Protein AF-A0A6G0UAA4-F1 (afdb_monomer_lite)

pLDDT: mean 81.54, std 15.22, range [36.31, 95.31]

Radius of gyration: 30.02 Å; chains: 1; bounding box: 63×34×90 Å

Sequence (140 aa):
MALSQLQSSSANNIVDPEFEKKHELIMNTKNSNYKMLSLVQKLIHQMNECADAERDLSHFLGKKGHRPKLQKTLDVVGRVMEITASERNDQLTALGALKEDCDDLAEGGILDFCQDAEQAETARVAYAESLAYMKKTTEN

Secondary structure (DSSP, 8-state):
--SSSS--S-------HHHHHHHHHHHHHHHHHHHHHHHHHHHHHHHHHHHHHHHHHHHHHTS--S-HHHHHHHHHHHHHHHHHHHHHHHHHHHHHHHHHHHHHIIIIIIHHHHHHHHHHHHHHHHHHHHHHHHHHHH--

Structure (mmCIF, N/CA/C/O backbone):
data_AF-A0A6G0UAA4-F1
#
_entry.id   AF-A0A6G0UAA4-F1
#
loop_
_atom_site.group_PDB
_atom_site.id
_atom_site.type_symbol
_atom_site.label_atom_id
_atom_site.label_alt_id
_atom_site.label_comp_id
_atom_site.label_asym_id
_atom_site.label_entity_id
_atom_site.label_seq_id
_atom_site.pdbx_PDB_ins_code
_atom_site.Cartn_x
_atom_site.Cartn_y
_atom_site.Cartn_z
_atom_site.occupancy
_atom_site.B_iso_or_equiv
_atom_site.auth_seq_id
_atom_site.auth_comp_id
_atom_site.auth_asym_id
_atom_site.auth_atom_id
_atom_site.pdbx_PDB_model_num
ATOM 1 N N . MET A 1 1 ? 36.768 25.957 -21.131 1.00 40.59 1 MET A N 1
ATOM 2 C CA . MET A 1 1 ? 35.900 26.621 -22.129 1.00 40.59 1 MET A CA 1
ATOM 3 C C . MET A 1 1 ? 35.930 25.836 -23.440 1.00 40.59 1 MET A C 1
ATOM 5 O O . MET A 1 1 ? 36.611 26.244 -24.364 1.00 40.59 1 MET A O 1
ATOM 9 N N . ALA A 1 2 ? 35.257 24.683 -23.506 1.00 39.69 2 ALA A N 1
ATOM 10 C CA . ALA A 1 2 ? 35.126 23.907 -24.751 1.00 39.69 2 ALA A CA 1
ATOM 11 C C . ALA A 1 2 ? 33.853 23.030 -24.769 1.00 39.69 2 ALA A C 1
ATOM 13 O O . ALA A 1 2 ? 33.791 22.028 -25.464 1.00 39.69 2 ALA A O 1
ATOM 14 N N . LEU A 1 3 ? 32.837 23.392 -23.973 1.00 37.34 3 LEU A N 1
ATOM 15 C CA . LEU A 1 3 ? 31.540 22.696 -23.898 1.00 37.34 3 LEU A CA 1
ATOM 16 C C . LEU A 1 3 ? 30.473 23.333 -24.808 1.00 37.34 3 LEU A C 1
ATOM 18 O O . LEU A 1 3 ? 29.344 22.867 -24.859 1.00 37.34 3 LEU A O 1
ATOM 22 N N . SER A 1 4 ? 30.824 24.394 -25.538 1.00 38.94 4 SER A N 1
ATOM 23 C CA . SER A 1 4 ? 29.893 25.208 -26.326 1.00 38.94 4 SER A CA 1
ATOM 24 C C . SER A 1 4 ? 29.908 24.919 -27.834 1.00 38.94 4 SER A C 1
ATOM 26 O O . SER A 1 4 ? 29.295 25.666 -28.587 1.00 38.94 4 SER A O 1
ATOM 28 N N . GLN A 1 5 ? 30.583 23.859 -28.301 1.00 37.97 5 GLN A N 1
ATOM 29 C CA . GLN A 1 5 ? 30.692 23.545 -29.739 1.00 37.97 5 GLN A CA 1
ATOM 30 C C . GLN A 1 5 ? 30.149 22.172 -30.168 1.00 37.97 5 GLN A C 1
ATOM 32 O O . GLN A 1 5 ? 30.232 21.836 -31.342 1.00 37.97 5 GLN A O 1
ATOM 37 N N . LEU A 1 6 ? 29.509 21.406 -29.279 1.00 39.66 6 LEU A N 1
ATOM 38 C CA . LEU A 1 6 ? 28.792 20.178 -29.670 1.00 39.66 6 LEU A CA 1
ATOM 39 C C . LEU A 1 6 ? 27.298 20.408 -29.954 1.00 39.66 6 LEU A C 1
ATOM 41 O O . LEU A 1 6 ? 26.523 19.466 -30.071 1.00 39.66 6 LEU A O 1
ATOM 45 N N . GLN A 1 7 ? 26.894 21.668 -30.128 1.00 45.31 7 GLN A N 1
ATOM 46 C CA . GLN A 1 7 ? 25.605 22.041 -30.703 1.00 45.31 7 GLN A CA 1
ATOM 47 C C . GLN A 1 7 ? 25.808 22.510 -32.146 1.00 45.31 7 GLN A C 1
ATOM 49 O O . GLN A 1 7 ? 25.898 23.704 -32.404 1.00 45.31 7 GLN A O 1
ATOM 54 N N . SER A 1 8 ? 25.948 21.571 -33.083 1.00 42.25 8 SER A N 1
ATOM 55 C CA . SER A 1 8 ? 25.456 21.676 -34.472 1.00 42.25 8 SER A CA 1
ATOM 56 C C . SER A 1 8 ? 26.119 20.626 -35.364 1.00 42.25 8 SER A C 1
ATOM 58 O O . SER A 1 8 ? 27.239 20.783 -35.837 1.00 42.25 8 SER A O 1
ATOM 60 N N . SER A 1 9 ? 25.411 19.530 -35.623 1.00 36.31 9 SER A N 1
ATOM 61 C CA . SER A 1 9 ? 25.045 19.112 -36.986 1.00 36.31 9 SER A CA 1
ATOM 62 C C . SER A 1 9 ? 24.588 17.650 -36.999 1.00 36.31 9 SER A C 1
ATOM 64 O O . SER A 1 9 ? 25.340 16.723 -36.707 1.00 36.31 9 SER A O 1
ATOM 66 N N . SER A 1 10 ? 23.308 17.492 -37.348 1.00 37.84 10 SER A N 1
ATOM 67 C CA . SER A 1 10 ? 22.769 16.384 -38.147 1.00 37.84 10 SER A CA 1
ATOM 68 C C . SER A 1 10 ? 22.946 14.942 -37.656 1.00 37.84 10 SER A C 1
ATOM 70 O O . SER A 1 10 ? 23.050 14.023 -38.466 1.00 37.84 10 SER A O 1
ATOM 72 N N . ALA A 1 11 ? 22.808 14.692 -36.357 1.00 42.31 11 ALA A N 1
ATOM 73 C CA . ALA A 1 11 ? 22.080 13.492 -35.955 1.00 42.31 11 ALA A CA 1
ATOM 74 C C . ALA A 1 11 ? 20.600 13.877 -35.969 1.00 42.31 11 ALA A C 1
ATOM 76 O O . ALA A 1 11 ? 20.126 14.554 -35.060 1.00 42.31 11 ALA A O 1
ATOM 77 N N . ASN A 1 12 ? 19.871 13.524 -37.033 1.00 42.88 12 ASN A N 1
ATOM 78 C CA . ASN A 1 12 ? 18.420 13.434 -36.910 1.00 42.88 12 ASN A CA 1
ATOM 79 C C . ASN A 1 12 ? 18.178 12.538 -35.701 1.00 42.88 12 ASN A C 1
ATOM 81 O O . ASN A 1 12 ? 18.523 11.359 -35.746 1.00 42.88 12 ASN A O 1
ATOM 85 N N . ASN A 1 13 ? 17.682 13.139 -34.622 1.00 52.00 13 ASN A N 1
ATOM 86 C CA . ASN A 1 13 ? 17.171 12.460 -33.452 1.00 52.00 13 ASN A CA 1
ATOM 87 C C . ASN A 1 13 ? 16.248 11.355 -33.967 1.00 52.00 13 ASN A C 1
ATOM 89 O O . ASN A 1 13 ? 15.111 11.630 -34.344 1.00 52.00 13 ASN A O 1
ATOM 93 N N . ILE A 1 14 ? 16.730 10.111 -34.024 1.00 57.09 14 ILE A N 1
ATOM 94 C CA . ILE A 1 14 ? 15.865 8.940 -34.186 1.00 57.09 14 ILE A CA 1
ATOM 95 C C . ILE A 1 14 ? 15.207 8.743 -32.821 1.00 57.09 14 ILE A C 1
ATOM 97 O O . ILE A 1 14 ? 15.426 7.745 -32.153 1.00 57.09 14 ILE A O 1
ATOM 101 N N . VAL A 1 15 ? 14.513 9.771 -32.336 1.00 61.78 15 VAL A N 1
ATOM 102 C CA . VAL A 1 15 ? 13.630 9.671 -31.188 1.00 61.78 15 VAL A CA 1
ATOM 103 C C . VAL A 1 15 ? 12.555 8.704 -31.639 1.00 61.78 15 VAL A C 1
ATOM 105 O O . VAL A 1 15 ? 11.849 8.977 -32.608 1.00 61.78 15 VAL A O 1
ATOM 108 N N . ASP A 1 16 ? 12.517 7.539 -31.006 1.00 74.94 16 ASP A N 1
ATOM 109 C CA . ASP A 1 16 ? 11.390 6.635 -31.129 1.00 74.94 16 ASP A CA 1
ATOM 110 C C . ASP A 1 16 ? 10.332 7.140 -30.133 1.00 74.94 16 ASP A C 1
ATOM 112 O O . ASP A 1 16 ? 10.474 6.926 -28.925 1.00 74.94 16 ASP A O 1
ATOM 116 N N . PRO A 1 17 ? 9.293 7.857 -30.601 1.00 80.88 17 PRO A N 1
ATOM 117 C CA . PRO A 1 17 ? 8.289 8.434 -29.714 1.00 80.88 17 PRO A CA 1
ATOM 118 C C . PRO A 1 17 ? 7.477 7.355 -28.986 1.00 80.88 17 PRO A C 1
ATOM 120 O O . PRO A 1 17 ? 6.887 7.624 -27.938 1.00 80.88 17 PRO A O 1
ATOM 123 N N . GLU A 1 18 ? 7.424 6.132 -29.524 1.00 82.56 18 GLU A N 1
ATOM 124 C CA . GLU A 1 18 ? 6.777 5.009 -28.858 1.00 82.56 18 GLU A CA 1
ATOM 125 C C . GLU A 1 18 ? 7.630 4.514 -27.685 1.00 82.56 18 GLU A C 1
ATOM 127 O O . GLU A 1 18 ? 7.089 4.250 -26.606 1.00 82.56 18 GLU A O 1
ATOM 132 N N . PHE A 1 19 ? 8.951 4.446 -27.866 1.00 81.81 19 PHE A N 1
ATOM 133 C CA . PHE A 1 19 ? 9.890 4.119 -26.794 1.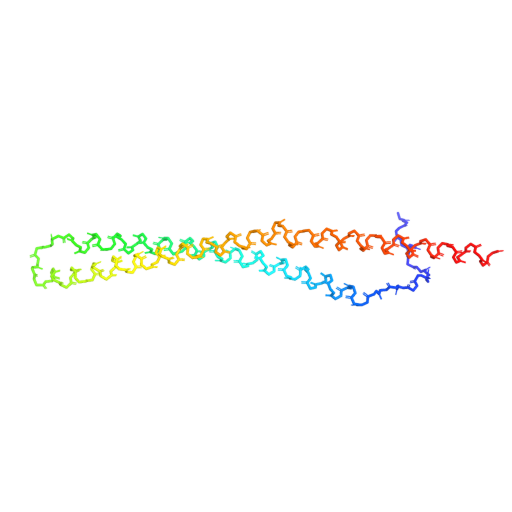00 81.81 19 PHE A CA 1
ATOM 134 C C . PHE A 1 19 ? 9.851 5.157 -25.665 1.00 81.81 19 PHE A C 1
ATOM 136 O O . PHE A 1 19 ? 9.668 4.779 -24.508 1.00 81.81 19 PHE A O 1
ATOM 143 N N . GLU A 1 20 ? 9.930 6.456 -25.981 1.00 82.62 20 GLU A N 1
ATOM 144 C CA . GLU A 1 20 ? 9.885 7.527 -24.969 1.00 82.62 20 GLU A CA 1
ATOM 145 C C . GLU A 1 20 ? 8.599 7.478 -24.140 1.00 82.62 20 GLU A C 1
ATOM 147 O O . GLU A 1 20 ? 8.643 7.538 -22.911 1.00 82.62 20 GLU A O 1
ATOM 152 N N . LYS A 1 21 ? 7.451 7.281 -24.798 1.00 87.25 21 LYS A N 1
ATOM 153 C CA . LYS A 1 21 ? 6.157 7.181 -24.117 1.00 87.25 21 LYS A CA 1
ATOM 154 C C . LYS A 1 21 ? 6.077 5.961 -23.195 1.00 87.25 21 LYS A C 1
ATOM 156 O O . L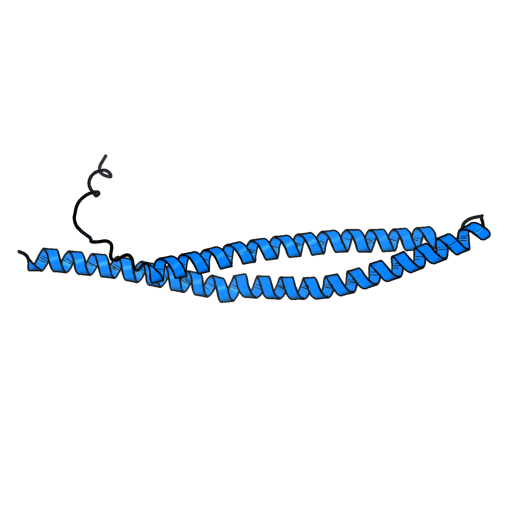YS A 1 21 ? 5.501 6.046 -22.110 1.00 87.25 21 LYS A O 1
ATOM 161 N N . LYS A 1 22 ? 6.631 4.816 -23.612 1.00 83.88 22 LYS A N 1
ATOM 162 C CA . LYS A 1 22 ? 6.688 3.601 -22.780 1.00 83.88 22 LYS A CA 1
ATOM 163 C C . LYS A 1 22 ? 7.635 3.784 -21.595 1.00 83.88 22 LYS A C 1
ATOM 165 O O . LYS A 1 22 ? 7.270 3.430 -20.478 1.00 83.88 22 LYS A O 1
ATOM 170 N N . HIS A 1 23 ? 8.802 4.382 -21.817 1.00 83.06 23 HIS A N 1
ATOM 171 C CA . HIS A 1 23 ? 9.760 4.694 -20.761 1.00 83.06 23 HIS A CA 1
ATOM 172 C C . HIS A 1 23 ? 9.164 5.663 -19.724 1.00 83.06 23 HIS A C 1
ATOM 174 O O . HIS A 1 23 ? 9.230 5.411 -18.520 1.00 83.06 23 HIS A O 1
ATOM 180 N N . GLU A 1 24 ? 8.497 6.727 -20.178 1.00 87.00 24 GLU A N 1
ATOM 181 C CA . GLU A 1 24 ? 7.790 7.669 -19.304 1.00 87.00 24 GLU A CA 1
ATOM 182 C C . GLU A 1 24 ? 6.700 6.967 -18.477 1.00 87.00 24 GLU A C 1
ATOM 184 O O . GLU A 1 24 ? 6.592 7.188 -17.269 1.00 87.00 24 GLU A O 1
ATOM 189 N N . LEU A 1 25 ? 5.922 6.072 -19.096 1.00 88.25 25 LEU A N 1
ATOM 190 C CA . LEU A 1 25 ? 4.902 5.287 -18.400 1.00 88.25 25 LEU A CA 1
ATOM 191 C C . LEU A 1 25 ? 5.503 4.404 -17.295 1.00 88.25 25 LEU A C 1
ATOM 193 O O . LEU A 1 25 ? 4.948 4.350 -16.195 1.00 88.25 25 LEU A O 1
ATOM 197 N N . ILE A 1 26 ? 6.633 3.745 -17.559 1.00 85.06 26 ILE A N 1
ATOM 198 C CA . ILE A 1 26 ? 7.337 2.909 -16.574 1.00 85.06 26 ILE A CA 1
ATOM 199 C C . ILE A 1 26 ? 7.796 3.767 -15.389 1.00 85.06 26 ILE A C 1
ATOM 201 O O . ILE A 1 26 ? 7.493 3.446 -14.237 1.00 85.06 26 ILE A O 1
ATOM 205 N N . MET A 1 27 ? 8.436 4.908 -15.654 1.00 85.62 27 MET A N 1
ATOM 206 C CA . MET A 1 27 ? 8.900 5.819 -14.600 1.00 85.62 27 MET A CA 1
ATOM 207 C C . MET A 1 27 ? 7.738 6.398 -13.779 1.00 85.62 27 MET A C 1
ATOM 209 O O . MET A 1 27 ? 7.815 6.494 -12.551 1.00 85.62 27 MET A O 1
ATOM 213 N N . ASN A 1 28 ? 6.618 6.725 -14.425 1.00 90.31 28 ASN A N 1
ATOM 214 C CA . ASN A 1 28 ? 5.407 7.178 -13.741 1.00 90.31 28 ASN A CA 1
ATOM 215 C C . ASN A 1 28 ? 4.776 6.077 -12.879 1.00 90.31 28 ASN A C 1
ATOM 217 O O . ASN A 1 28 ? 4.305 6.360 -11.772 1.00 90.31 28 ASN A O 1
ATOM 221 N N . THR A 1 29 ? 4.806 4.829 -13.347 1.00 89.62 29 THR A N 1
ATOM 222 C CA . THR A 1 29 ? 4.315 3.660 -12.603 1.00 89.62 29 THR A CA 1
ATOM 223 C C . THR A 1 29 ? 5.167 3.422 -11.359 1.00 89.62 29 THR A C 1
ATOM 225 O O . THR A 1 29 ? 4.624 3.328 -10.260 1.00 89.62 29 THR A O 1
ATOM 228 N N . LYS A 1 30 ? 6.498 3.469 -11.498 1.00 88.06 30 LYS A N 1
ATOM 229 C CA . LYS A 1 30 ? 7.456 3.414 -10.384 1.00 88.06 30 LYS A CA 1
ATOM 230 C C . LYS A 1 30 ? 7.166 4.457 -9.313 1.00 88.06 30 LYS A C 1
ATOM 232 O O . LYS A 1 30 ? 6.995 4.133 -8.139 1.00 88.06 30 LYS A O 1
ATOM 237 N N . ASN A 1 31 ? 7.057 5.716 -9.726 1.00 90.88 31 ASN A N 1
ATOM 238 C CA . ASN A 1 31 ? 6.805 6.823 -8.809 1.00 90.88 31 ASN A CA 1
ATOM 239 C C . ASN A 1 31 ? 5.446 6.697 -8.110 1.00 90.88 31 ASN A C 1
ATOM 241 O O . ASN A 1 31 ? 5.321 7.026 -6.929 1.00 90.88 31 ASN A O 1
ATOM 245 N N . SER A 1 32 ? 4.427 6.227 -8.829 1.00 92.19 32 SER A N 1
ATOM 246 C CA . SER A 1 32 ? 3.096 5.986 -8.267 1.00 92.19 32 SER A CA 1
ATOM 247 C C . SER A 1 32 ? 3.111 4.850 -7.246 1.00 92.19 32 SER A C 1
ATOM 249 O O . SER A 1 32 ? 2.521 5.005 -6.179 1.00 92.19 32 SER A O 1
ATOM 251 N N . ASN A 1 33 ? 3.849 3.768 -7.513 1.00 92.69 33 ASN A N 1
ATOM 252 C CA . ASN A 1 33 ? 3.976 2.645 -6.589 1.00 92.69 33 ASN A CA 1
ATOM 253 C C . ASN A 1 33 ? 4.669 3.051 -5.276 1.00 92.69 33 ASN A C 1
ATOM 255 O O . ASN A 1 33 ? 4.133 2.808 -4.199 1.00 92.69 33 ASN A O 1
ATOM 259 N N . TYR A 1 34 ? 5.783 3.794 -5.333 1.00 90.88 34 TYR A N 1
ATOM 260 C CA . TYR A 1 34 ? 6.434 4.304 -4.113 1.00 90.88 34 TYR A CA 1
ATOM 261 C C . TYR A 1 34 ? 5.548 5.264 -3.309 1.00 90.88 34 TYR A C 1
ATOM 263 O O . TYR A 1 34 ? 5.562 5.252 -2.075 1.00 90.88 34 TYR A O 1
ATOM 271 N N . LYS A 1 35 ? 4.750 6.098 -3.989 1.00 93.75 35 LYS A N 1
ATOM 272 C CA . LYS A 1 35 ? 3.758 6.949 -3.314 1.00 93.75 35 LYS A CA 1
ATOM 273 C C . LYS A 1 35 ? 2.693 6.106 -2.618 1.00 93.75 35 LYS A C 1
ATOM 275 O O . LYS A 1 35 ? 2.358 6.401 -1.473 1.00 93.75 35 LYS A O 1
ATOM 280 N N . MET A 1 36 ? 2.183 5.074 -3.288 1.00 93.25 36 MET A N 1
ATOM 281 C CA . MET A 1 36 ? 1.195 4.152 -2.729 1.00 93.25 36 MET A CA 1
ATOM 282 C C . MET A 1 36 ? 1.747 3.434 -1.498 1.00 93.25 36 MET A C 1
ATOM 284 O O . MET A 1 36 ? 1.114 3.478 -0.447 1.00 93.25 36 MET A O 1
ATOM 288 N N . LEU A 1 37 ? 2.967 2.903 -1.581 1.00 92.12 37 LEU A N 1
ATOM 289 C CA . LEU A 1 37 ? 3.652 2.269 -0.459 1.00 92.12 37 LEU A CA 1
ATOM 290 C C . LEU A 1 37 ? 3.765 3.207 0.752 1.00 92.12 37 LEU A C 1
ATOM 292 O O . LEU A 1 37 ? 3.406 2.836 1.869 1.00 92.12 37 LEU A O 1
ATOM 296 N N . SER A 1 38 ? 4.197 4.453 0.534 1.00 93.44 38 SER A N 1
ATOM 297 C CA . SER A 1 38 ? 4.290 5.449 1.609 1.00 93.44 38 SER A CA 1
ATOM 298 C C . SER A 1 38 ? 2.928 5.749 2.248 1.00 93.44 38 SER A C 1
ATOM 300 O O . SER A 1 38 ? 2.840 5.930 3.465 1.00 93.44 38 SER A O 1
ATOM 302 N N . LEU A 1 39 ? 1.855 5.800 1.452 1.00 94.44 39 LEU A N 1
ATOM 303 C CA . LEU A 1 39 ? 0.498 6.004 1.961 1.00 94.44 39 LEU A CA 1
ATOM 304 C C . LEU A 1 39 ? 0.003 4.798 2.764 1.00 94.44 39 LEU A C 1
ATOM 306 O O . LEU A 1 39 ? -0.554 4.995 3.841 1.00 94.44 39 LEU A O 1
ATOM 310 N N . VAL A 1 40 ? 0.248 3.574 2.289 1.00 94.44 40 VAL A N 1
ATOM 311 C CA . VAL A 1 40 ? -0.114 2.339 3.002 1.00 94.44 40 VAL A CA 1
ATOM 312 C C . VAL A 1 40 ? 0.613 2.265 4.344 1.00 94.44 40 VAL A C 1
ATOM 314 O O . VAL A 1 40 ? -0.025 2.039 5.368 1.00 94.44 40 VAL A O 1
ATOM 317 N N . GLN A 1 41 ? 1.916 2.554 4.384 1.00 93.12 41 GLN A N 1
ATOM 318 C CA . GLN A 1 41 ? 2.689 2.595 5.632 1.00 93.12 41 GLN A CA 1
ATOM 319 C C . GLN A 1 41 ? 2.133 3.622 6.631 1.00 93.12 41 GLN A C 1
ATOM 321 O O . GLN A 1 41 ? 1.994 3.323 7.819 1.00 93.12 41 GLN A O 1
ATOM 326 N N . LYS A 1 42 ? 1.772 4.824 6.158 1.00 95.31 42 LYS A N 1
ATOM 327 C CA . LYS A 1 42 ? 1.138 5.852 7.001 1.00 95.31 42 LYS A CA 1
ATOM 328 C C . LYS A 1 42 ? -0.221 5.402 7.526 1.00 95.31 42 LYS A C 1
ATOM 330 O O . LYS A 1 42 ? -0.505 5.612 8.701 1.00 95.31 42 LYS A O 1
ATOM 335 N N . LEU A 1 43 ? -1.037 4.781 6.678 1.00 93.56 43 LEU A N 1
ATOM 336 C CA . LEU A 1 43 ? -2.353 4.287 7.065 1.00 93.56 43 LEU A CA 1
ATOM 337 C C . LEU A 1 43 ? -2.240 3.170 8.108 1.00 93.56 43 LEU A C 1
ATOM 339 O O . LEU A 1 43 ? -2.931 3.223 9.120 1.00 93.56 43 LEU A O 1
ATOM 343 N N . ILE A 1 44 ? -1.320 2.219 7.917 1.00 94.00 44 ILE A N 1
ATOM 344 C CA . ILE A 1 44 ? -1.011 1.172 8.902 1.00 94.00 44 ILE A CA 1
ATOM 345 C C . ILE A 1 44 ? -0.636 1.800 10.246 1.00 94.00 44 ILE A C 1
ATOM 347 O O . ILE A 1 44 ? -1.158 1.400 11.284 1.00 94.00 44 ILE A O 1
ATOM 351 N N . HIS A 1 45 ? 0.247 2.798 10.251 1.00 94.38 45 HIS A N 1
ATOM 352 C CA . HIS A 1 45 ? 0.644 3.474 11.484 1.00 94.38 45 HIS A CA 1
ATOM 353 C C . HIS A 1 45 ? -0.552 4.131 12.192 1.00 94.38 45 HIS A C 1
ATOM 355 O O . HIS A 1 45 ? -0.800 3.841 13.360 1.00 94.38 45 HIS A O 1
ATOM 361 N N . GLN A 1 46 ? -1.347 4.924 11.469 1.00 94.19 46 GLN A N 1
ATOM 362 C CA . GLN A 1 46 ? -2.533 5.593 12.018 1.00 94.19 46 GLN A CA 1
ATOM 363 C C . GLN A 1 46 ? -3.577 4.602 12.546 1.00 94.19 46 GLN A C 1
ATOM 365 O O . GLN A 1 46 ? -4.200 4.833 13.579 1.00 94.19 46 GLN A O 1
ATOM 370 N N . MET A 1 47 ? -3.779 3.485 11.849 1.00 93.38 47 MET A N 1
ATOM 371 C CA . MET A 1 47 ? -4.743 2.470 12.263 1.00 93.38 47 MET A CA 1
ATOM 372 C C . MET A 1 47 ? -4.305 1.715 13.514 1.00 93.38 47 MET A C 1
ATOM 374 O O . MET A 1 47 ? -5.162 1.414 14.343 1.00 93.38 47 MET A O 1
ATOM 378 N N . ASN A 1 48 ? -3.002 1.465 13.678 1.00 93.56 48 ASN A N 1
ATOM 379 C CA . ASN A 1 48 ? -2.462 0.930 14.927 1.00 93.56 48 ASN A CA 1
ATOM 380 C C . ASN A 1 48 ? -2.716 1.897 16.092 1.00 93.56 48 ASN A C 1
ATOM 382 O O . ASN A 1 48 ? -3.281 1.486 17.101 1.00 93.56 48 ASN A O 1
ATOM 386 N N . GLU A 1 49 ? -2.405 3.188 15.924 1.00 94.31 49 GLU A N 1
ATOM 387 C CA . GLU A 1 49 ? -2.658 4.201 16.962 1.00 94.31 49 GLU A CA 1
ATOM 388 C C . GLU A 1 49 ? -4.145 4.284 17.345 1.00 94.31 49 GLU A C 1
ATOM 390 O O . GLU A 1 49 ? -4.486 4.359 18.527 1.00 94.31 49 GLU A O 1
ATOM 395 N N . CYS A 1 50 ? -5.051 4.233 16.361 1.00 91.88 50 CYS A N 1
ATOM 396 C CA . CYS A 1 50 ? -6.489 4.207 16.627 1.00 91.88 50 CYS A CA 1
ATOM 397 C C . CYS A 1 50 ? -6.928 2.935 17.360 1.00 91.88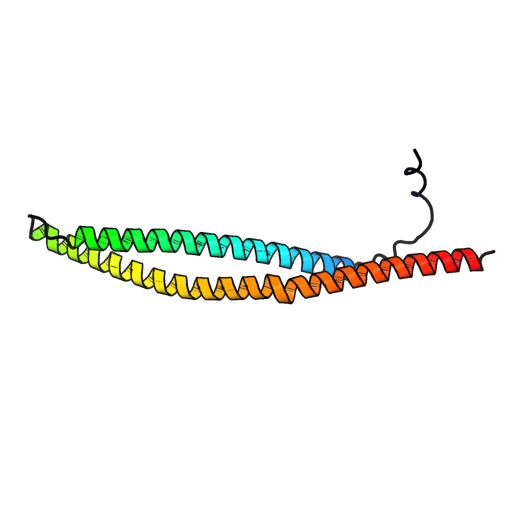 50 CYS A C 1
ATOM 399 O O . CYS A 1 50 ? -7.721 3.027 18.294 1.00 91.88 50 CYS A O 1
ATOM 401 N N . ALA A 1 51 ? -6.438 1.763 16.947 1.00 90.88 51 ALA A N 1
ATOM 402 C CA . ALA A 1 51 ? -6.794 0.498 17.584 1.00 90.88 51 ALA A CA 1
ATOM 403 C C . ALA A 1 51 ? -6.328 0.455 19.048 1.00 90.88 51 ALA A C 1
ATOM 405 O O . ALA A 1 51 ? -7.078 0.011 19.919 1.00 90.88 51 ALA A O 1
ATOM 406 N N . ASP A 1 52 ? -5.131 0.968 19.336 1.00 91.88 52 ASP A N 1
ATOM 407 C CA . ASP A 1 52 ? -4.610 1.052 20.701 1.00 91.88 52 ASP A CA 1
ATOM 408 C C . ASP A 1 52 ? -5.424 2.033 21.555 1.00 91.88 52 ASP A C 1
ATOM 410 O O . ASP A 1 52 ? -5.839 1.686 22.662 1.00 91.88 52 ASP A O 1
ATOM 414 N N . ALA A 1 53 ? -5.768 3.207 21.013 1.00 90.81 53 ALA A N 1
ATOM 415 C CA . ALA A 1 53 ? -6.628 4.169 21.703 1.00 90.81 53 ALA A CA 1
ATOM 416 C C . ALA A 1 53 ? -8.028 3.602 22.011 1.00 90.81 53 ALA A C 1
ATOM 418 O O . ALA A 1 53 ? -8.586 3.856 23.081 1.00 90.81 53 ALA A O 1
ATOM 419 N N . GLU A 1 54 ? -8.605 2.822 21.096 1.00 90.56 54 GLU A N 1
ATOM 420 C CA . GLU A 1 54 ? -9.897 2.163 21.301 1.00 90.56 54 GLU A CA 1
ATOM 421 C C . GLU A 1 54 ? -9.828 1.062 22.363 1.00 90.56 54 GLU A C 1
ATOM 423 O O . GLU A 1 54 ? -10.719 0.982 23.214 1.00 90.56 54 GLU A O 1
ATOM 428 N N . ARG A 1 55 ? -8.754 0.263 22.390 1.00 89.62 55 ARG A N 1
ATOM 429 C CA . ARG A 1 55 ? -8.517 -0.719 23.463 1.00 89.62 55 ARG A CA 1
ATOM 430 C C . ARG A 1 55 ? -8.378 -0.037 24.820 1.00 89.62 55 ARG A C 1
ATOM 432 O O . ARG A 1 55 ? -9.039 -0.447 25.777 1.00 89.62 55 ARG A O 1
ATOM 439 N N . ASP A 1 56 ? -7.583 1.026 24.902 1.00 90.19 56 ASP A N 1
ATOM 440 C CA . ASP A 1 56 ? -7.399 1.799 26.133 1.00 90.19 56 ASP A CA 1
ATOM 441 C C . ASP A 1 56 ? -8.717 2.410 26.619 1.00 90.19 56 ASP A C 1
ATOM 443 O O . ASP A 1 56 ? -9.050 2.338 27.810 1.00 90.19 56 ASP A O 1
ATOM 447 N N . LEU A 1 57 ? -9.511 2.961 25.696 1.00 87.88 57 LEU A N 1
ATOM 448 C CA . LEU A 1 57 ? -10.822 3.517 26.003 1.00 87.88 57 LEU A CA 1
ATOM 449 C C . LEU A 1 57 ? -11.799 2.427 26.462 1.00 87.88 57 LEU A C 1
ATOM 451 O O . LEU A 1 57 ? -12.496 2.624 27.458 1.00 87.88 57 LEU A O 1
ATOM 455 N N . SER A 1 58 ? -11.818 1.265 25.805 1.00 88.56 58 SER A N 1
ATOM 456 C CA . SER A 1 58 ? -12.606 0.106 26.239 1.00 88.56 58 SER A CA 1
ATOM 457 C C . SER A 1 58 ? -12.252 -0.305 27.669 1.00 88.56 58 SER A C 1
ATOM 459 O O . SER A 1 58 ? -13.127 -0.382 28.540 1.00 88.56 58 SER A O 1
ATOM 461 N N . HIS A 1 59 ? -10.956 -0.459 27.957 1.00 86.56 59 HIS A N 1
ATOM 462 C CA . HIS A 1 59 ? -10.466 -0.790 29.291 1.00 86.56 59 HIS A CA 1
ATOM 463 C C . HIS A 1 59 ? -10.842 0.260 30.336 1.00 86.56 59 HIS A C 1
ATOM 465 O O . HIS A 1 59 ? -11.189 -0.094 31.465 1.00 86.56 59 HIS A O 1
ATOM 471 N N . PHE A 1 60 ? -10.776 1.547 29.994 1.00 86.50 60 PHE A N 1
ATOM 472 C CA . PHE A 1 60 ? -11.173 2.622 30.897 1.00 86.50 60 PHE A CA 1
ATOM 473 C C . PHE A 1 60 ? -12.672 2.576 31.212 1.00 86.50 60 PHE A C 1
ATOM 475 O O . PHE A 1 60 ? -13.060 2.681 32.377 1.00 86.50 60 PHE A O 1
ATOM 482 N N . LEU A 1 61 ? -13.507 2.372 30.194 1.00 84.06 61 LEU A N 1
ATOM 483 C CA . LEU A 1 61 ? -14.964 2.348 30.324 1.00 84.06 61 LEU A CA 1
ATOM 484 C C . LEU A 1 61 ? -15.480 1.088 31.036 1.00 84.06 61 LEU A C 1
ATOM 486 O O . LEU A 1 61 ? -16.474 1.162 31.758 1.00 84.06 61 LEU A O 1
ATOM 490 N N . GLY A 1 62 ? -14.777 -0.040 30.896 1.00 76.50 62 GLY A N 1
ATOM 491 C CA . GLY A 1 62 ? -15.075 -1.291 31.600 1.00 76.50 62 GLY A CA 1
ATOM 492 C C . GLY A 1 62 ? -14.686 -1.298 33.086 1.00 76.50 62 GLY A C 1
ATOM 493 O O . GLY A 1 62 ? -15.062 -2.219 33.821 1.00 76.50 62 GLY A O 1
ATOM 494 N N . LYS A 1 63 ? -13.954 -0.287 33.581 1.00 77.94 63 LYS A N 1
ATOM 495 C CA . LYS A 1 63 ? -13.659 -0.157 35.019 1.00 77.94 63 LYS A CA 1
ATOM 496 C C . LYS A 1 63 ? -14.928 0.237 35.776 1.00 77.94 63 LYS A C 1
ATOM 498 O O . LYS A 1 63 ? -15.591 1.220 35.454 1.00 77.94 63 LYS A O 1
ATOM 503 N N . LYS A 1 64 ? -15.253 -0.521 36.830 1.00 67.12 64 LYS A N 1
ATOM 504 C CA . LYS A 1 64 ? -16.447 -0.287 37.658 1.00 67.12 64 LYS A CA 1
ATOM 505 C C . LYS A 1 64 ? -16.371 1.069 38.370 1.00 67.12 64 LYS A C 1
ATOM 507 O O . LYS A 1 64 ? -15.572 1.253 39.286 1.00 67.12 64 LYS A O 1
ATOM 512 N N . GLY A 1 65 ? -17.247 1.992 37.987 1.00 64.50 65 GLY A N 1
ATOM 513 C CA . GLY A 1 65 ? -17.462 3.277 38.643 1.00 64.50 65 GLY A CA 1
ATOM 514 C C . GLY A 1 65 ? -18.564 3.236 39.708 1.00 64.50 65 GLY A C 1
ATOM 515 O O . GLY A 1 65 ? -19.400 2.336 39.762 1.00 64.50 65 GLY A O 1
ATOM 516 N N . HIS A 1 66 ? -18.613 4.267 40.557 1.00 58.72 66 HIS A N 1
ATOM 517 C CA . HIS A 1 66 ? -19.568 4.382 41.674 1.00 58.72 66 HIS A CA 1
ATOM 518 C C . HIS A 1 66 ? -21.027 4.687 41.253 1.00 58.72 66 HIS A C 1
ATOM 520 O O . HIS A 1 66 ? -21.875 4.943 42.107 1.00 58.72 66 HIS A O 1
ATOM 526 N N . ARG A 1 67 ? -21.357 4.682 39.950 1.00 77.12 67 ARG A N 1
ATOM 527 C CA . ARG A 1 67 ? -22.699 5.014 39.424 1.00 77.12 67 ARG A CA 1
ATOM 528 C C . ARG A 1 67 ? -23.274 3.873 38.567 1.00 77.12 67 ARG A C 1
ATOM 530 O O . ARG A 1 67 ? -23.093 3.880 37.352 1.00 77.12 67 ARG A O 1
ATOM 537 N N . PRO A 1 68 ? -24.059 2.946 39.150 1.00 73.38 68 PRO A N 1
ATOM 538 C CA . PRO A 1 68 ? -24.540 1.736 38.468 1.00 73.38 68 PRO A CA 1
ATOM 539 C C . PRO A 1 68 ? -25.387 1.988 37.212 1.00 73.38 68 PRO A C 1
ATOM 541 O O . PRO A 1 68 ? -25.326 1.221 36.255 1.00 73.38 68 PRO A O 1
ATOM 544 N N . LYS A 1 69 ? -26.184 3.069 37.196 1.00 77.94 69 LYS A N 1
ATOM 545 C CA . LYS A 1 69 ? -27.003 3.437 36.026 1.00 77.94 69 LYS A CA 1
ATOM 546 C C . LYS A 1 69 ? -26.155 3.929 34.850 1.00 77.94 69 LYS A C 1
ATOM 548 O O . LYS A 1 69 ? -26.506 3.653 33.713 1.00 77.94 69 LYS A O 1
ATOM 553 N N . LEU A 1 70 ? -25.054 4.627 35.132 1.00 82.19 70 LEU A N 1
ATOM 554 C CA . LEU A 1 70 ? -24.111 5.088 34.114 1.00 82.19 70 LEU A CA 1
ATOM 555 C C . LEU A 1 70 ? -23.204 3.940 33.650 1.00 82.19 70 LEU A C 1
ATOM 557 O O . LEU A 1 70 ? -22.866 3.875 32.475 1.00 82.19 70 LEU A O 1
ATOM 561 N N . GLN A 1 71 ? -22.889 3.000 34.549 1.00 85.38 71 GLN A N 1
ATOM 562 C CA . GLN A 1 71 ? -22.029 1.854 34.257 1.00 85.38 71 GLN A CA 1
ATOM 563 C C . GLN A 1 71 ? -22.538 1.024 33.077 1.00 85.38 71 GLN A C 1
ATOM 565 O O . GLN A 1 71 ? -21.769 0.747 32.173 1.00 85.38 71 GLN A O 1
ATOM 570 N N . LYS A 1 72 ? -23.842 0.715 33.017 1.00 84.00 72 LYS A N 1
ATOM 571 C CA . LYS A 1 72 ? -24.405 -0.052 31.890 1.00 84.00 72 LYS A CA 1
ATOM 572 C C . LYS A 1 72 ? -24.154 0.614 30.534 1.00 84.00 72 LYS A C 1
ATOM 574 O O . LYS A 1 72 ? -23.900 -0.083 29.559 1.00 84.00 72 LYS A O 1
ATOM 579 N N . THR A 1 73 ? -24.241 1.942 30.467 1.00 86.00 73 THR A N 1
ATOM 580 C CA . THR A 1 73 ? -23.970 2.697 29.237 1.00 86.00 73 THR A CA 1
ATOM 581 C C . THR A 1 73 ? -22.481 2.679 28.904 1.00 86.00 73 THR A C 1
ATOM 583 O O . THR A 1 73 ? -22.130 2.430 27.757 1.00 86.00 73 THR A O 1
ATOM 586 N N . LEU A 1 74 ? -21.608 2.886 29.896 1.00 86.69 74 LEU A N 1
ATOM 587 C CA . LEU A 1 74 ? -20.154 2.825 29.705 1.00 86.69 74 LEU A CA 1
ATOM 588 C C . LEU A 1 74 ? -19.706 1.427 29.253 1.00 86.69 74 LEU A C 1
ATOM 590 O O . LEU A 1 74 ? -18.907 1.328 28.331 1.00 86.69 74 LEU A O 1
ATOM 594 N N . ASP A 1 75 ? -20.296 0.362 29.800 1.00 85.94 75 ASP A N 1
ATOM 595 C CA . ASP A 1 75 ? -20.021 -1.023 29.399 1.00 85.94 75 ASP A CA 1
ATOM 596 C C . ASP A 1 75 ? -20.407 -1.281 27.931 1.00 85.94 75 ASP A C 1
ATOM 598 O O . ASP A 1 75 ? -19.713 -2.003 27.219 1.00 85.94 75 ASP A O 1
ATOM 602 N N . VAL A 1 76 ? -21.522 -0.705 27.457 1.00 88.38 76 VAL A N 1
ATOM 603 C CA . VAL A 1 76 ? -21.928 -0.802 26.043 1.00 88.38 76 VAL A CA 1
ATOM 604 C C . VAL A 1 76 ? -20.917 -0.091 25.151 1.00 88.38 76 VAL A C 1
ATOM 606 O O . VAL A 1 76 ? -20.492 -0.670 24.156 1.00 88.38 76 VAL A O 1
ATOM 609 N N . VAL A 1 77 ? -20.515 1.132 25.508 1.00 88.44 77 VAL A N 1
ATOM 610 C CA . VAL A 1 77 ? -19.526 1.893 24.730 1.00 88.44 77 VAL A CA 1
ATOM 611 C C . VAL A 1 77 ? -18.175 1.177 24.726 1.00 88.44 77 VAL A C 1
ATOM 613 O O . VAL A 1 77 ? -17.568 1.061 23.669 1.00 88.44 77 VAL A O 1
ATOM 616 N N . GLY A 1 78 ? -17.738 0.625 25.861 1.00 89.31 78 GLY A N 1
ATOM 617 C CA . GLY A 1 78 ? -16.501 -0.154 25.941 1.00 89.31 78 GLY A CA 1
ATOM 618 C C . GLY A 1 78 ? -16.510 -1.364 25.005 1.00 89.31 78 GLY A C 1
ATOM 619 O O . GLY A 1 78 ? -15.574 -1.546 24.234 1.00 89.31 78 GLY A O 1
ATOM 620 N N . ARG A 1 79 ? -17.613 -2.125 24.964 1.00 88.50 79 ARG A N 1
ATOM 621 C CA . ARG A 1 79 ? -17.758 -3.236 24.004 1.00 88.50 79 ARG A CA 1
ATOM 622 C C . ARG A 1 79 ? -17.706 -2.784 22.547 1.00 88.50 79 ARG A C 1
ATOM 624 O O . ARG A 1 79 ? -17.130 -3.486 21.728 1.00 88.50 79 ARG A O 1
ATOM 631 N N . VAL A 1 80 ? -18.300 -1.636 22.213 1.00 92.19 80 VAL A N 1
ATOM 632 C CA . VAL A 1 80 ? -18.202 -1.085 20.8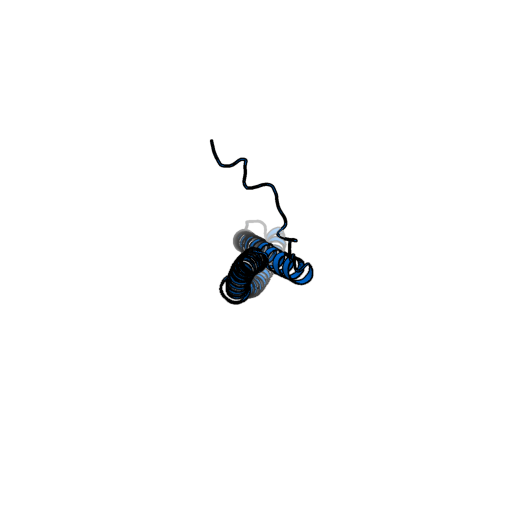50 1.00 92.19 80 VAL A CA 1
ATOM 633 C C . VAL A 1 80 ? -16.745 -0.780 20.508 1.00 92.19 80 VAL A C 1
ATOM 635 O O . VAL A 1 80 ? -16.304 -1.168 19.435 1.00 92.19 80 VAL A O 1
ATOM 638 N N . MET A 1 81 ? -15.991 -0.174 21.429 1.00 90.62 81 MET A N 1
ATOM 639 C CA . MET A 1 81 ? -14.569 0.126 21.219 1.00 90.62 81 MET A CA 1
ATOM 640 C C . MET A 1 81 ? -13.711 -1.139 21.067 1.00 90.62 81 MET A C 1
ATOM 642 O O . MET A 1 81 ? -12.767 -1.164 20.286 1.00 90.62 81 MET A O 1
ATOM 646 N N . GLU A 1 82 ? -14.045 -2.218 21.776 1.00 90.31 82 GLU A N 1
ATOM 647 C CA . GLU A 1 82 ? -13.375 -3.513 21.607 1.00 90.31 82 GLU A CA 1
ATOM 648 C C . GLU A 1 82 ? -13.649 -4.127 20.223 1.00 90.31 82 GLU A C 1
ATOM 650 O O . GLU A 1 82 ? -12.726 -4.615 19.570 1.00 90.31 82 GLU A O 1
ATOM 655 N N . ILE A 1 83 ? -14.898 -4.047 19.746 1.00 92.94 83 ILE A N 1
ATOM 656 C CA . ILE A 1 83 ? -15.282 -4.516 18.406 1.00 92.94 83 ILE A CA 1
ATOM 657 C C . ILE A 1 83 ? -14.563 -3.704 17.326 1.00 92.94 83 ILE A C 1
ATOM 659 O O . ILE A 1 83 ? -13.953 -4.296 16.439 1.00 92.94 83 ILE A O 1
ATOM 663 N N . THR A 1 84 ? -14.574 -2.371 17.409 1.00 93.38 84 THR A N 1
ATOM 664 C CA . THR A 1 84 ? -13.905 -1.527 16.406 1.00 93.38 84 THR A CA 1
ATOM 665 C C . THR A 1 84 ? -12.395 -1.749 16.399 1.00 93.38 84 THR A C 1
ATOM 667 O O . THR A 1 84 ? -11.803 -1.832 15.324 1.00 93.38 84 THR A O 1
ATOM 670 N N . ALA A 1 85 ? -11.771 -1.945 17.567 1.00 88.88 85 ALA A N 1
ATOM 671 C CA . ALA A 1 85 ? -10.349 -2.267 17.644 1.00 88.88 85 ALA A CA 1
ATOM 672 C C . ALA A 1 85 ? -10.030 -3.620 16.985 1.00 88.88 85 ALA A C 1
ATOM 674 O O . ALA A 1 85 ? -8.990 -3.764 16.340 1.00 88.88 85 ALA A O 1
ATOM 675 N N . SER A 1 86 ? -10.925 -4.606 17.122 1.00 91.62 86 SER A N 1
ATOM 676 C CA . SER A 1 86 ? -10.808 -5.893 16.429 1.00 91.62 86 SER A CA 1
ATOM 677 C C . SER A 1 86 ? -10.933 -5.729 14.913 1.00 91.62 86 SER A C 1
ATOM 679 O O . SER A 1 86 ? -10.075 -6.215 14.181 1.00 91.62 86 SER A O 1
ATOM 681 N N . GLU A 1 87 ? -11.941 -4.996 14.434 1.00 92.69 87 GLU A N 1
ATOM 682 C CA . GLU A 1 87 ? -12.141 -4.744 12.998 1.00 92.69 87 GLU A CA 1
ATOM 683 C C . GLU A 1 87 ? -10.946 -4.007 12.371 1.00 92.69 87 GLU A C 1
ATOM 685 O O . GLU A 1 87 ? -10.510 -4.338 11.266 1.00 92.69 87 GLU A O 1
ATOM 690 N N . ARG A 1 88 ? -10.358 -3.036 13.084 1.00 91.12 88 ARG A N 1
ATOM 691 C CA . ARG A 1 88 ? -9.128 -2.360 12.639 1.00 91.12 88 ARG A CA 1
ATOM 692 C C . ARG A 1 88 ? -7.953 -3.323 12.523 1.00 91.12 88 ARG A C 1
ATOM 694 O O . ARG A 1 88 ? -7.150 -3.174 11.608 1.00 91.12 88 ARG A O 1
ATOM 701 N N . ASN A 1 89 ? -7.846 -4.302 13.418 1.00 89.31 89 ASN A N 1
ATOM 702 C CA . ASN A 1 89 ? -6.784 -5.305 13.376 1.00 89.31 89 ASN A CA 1
ATOM 703 C C . ASN A 1 89 ? -6.902 -6.225 12.146 1.00 89.31 89 ASN A C 1
ATOM 705 O O . ASN A 1 89 ? -5.895 -6.555 11.513 1.00 89.31 89 ASN A O 1
ATOM 709 N N . ASP A 1 90 ? -8.128 -6.575 11.753 1.00 92.50 90 ASP A N 1
ATOM 710 C CA . ASP A 1 90 ? -8.380 -7.325 10.517 1.00 92.50 90 ASP A CA 1
ATOM 711 C C . ASP A 1 90 ? -7.991 -6.496 9.282 1.00 92.50 90 ASP A C 1
ATOM 713 O O . ASP A 1 90 ? -7.294 -6.975 8.383 1.00 92.50 90 ASP A O 1
ATOM 717 N N . GLN A 1 91 ? -8.360 -5.213 9.265 1.00 92.25 91 GLN A N 1
ATOM 718 C CA . GLN A 1 91 ? -7.966 -4.289 8.197 1.00 92.25 91 GLN A CA 1
ATOM 719 C C . GLN A 1 91 ? -6.444 -4.077 8.136 1.00 92.25 91 GLN A C 1
ATOM 721 O O . GLN A 1 91 ? -5.883 -4.003 7.044 1.00 92.25 91 GLN A O 1
ATOM 726 N N . LEU A 1 92 ? -5.758 -4.020 9.282 1.00 91.62 92 LEU A N 1
ATOM 727 C CA . LEU A 1 92 ? -4.297 -3.928 9.360 1.00 91.62 92 LEU A CA 1
ATOM 728 C C . LEU A 1 92 ? -3.610 -5.137 8.722 1.00 91.62 92 LEU A C 1
ATOM 730 O O . LEU A 1 92 ? -2.597 -4.969 8.048 1.00 91.62 92 LEU A O 1
ATOM 734 N N . THR A 1 93 ? -4.180 -6.332 8.881 1.00 92.31 93 THR A N 1
ATOM 735 C CA . THR A 1 93 ? -3.665 -7.551 8.242 1.00 92.31 93 THR A CA 1
ATOM 736 C C . THR A 1 93 ? -3.776 -7.455 6.718 1.00 92.31 93 THR A C 1
ATOM 738 O O . THR A 1 93 ? -2.804 -7.713 6.011 1.00 92.31 93 THR A O 1
ATOM 741 N N . ALA A 1 94 ? -4.926 -7.006 6.205 1.00 92.12 94 ALA A N 1
ATOM 742 C CA . ALA A 1 94 ? -5.121 -6.795 4.769 1.00 92.12 94 ALA A CA 1
ATOM 743 C C . ALA A 1 94 ? -4.190 -5.705 4.201 1.00 92.12 94 ALA A C 1
ATOM 745 O O . ALA A 1 94 ? -3.633 -5.865 3.117 1.00 92.12 94 ALA A O 1
ATOM 746 N N . LEU A 1 95 ? -3.982 -4.611 4.941 1.00 92.56 95 LEU A N 1
ATOM 747 C CA . LEU A 1 95 ? -3.034 -3.561 4.559 1.00 92.56 95 LEU A CA 1
ATOM 748 C C . LEU A 1 95 ? -1.579 -4.036 4.609 1.00 92.56 95 LEU A C 1
ATOM 750 O O . LEU A 1 95 ? -0.778 -3.585 3.795 1.00 92.56 95 LEU A O 1
ATOM 754 N N . GLY A 1 96 ? -1.241 -4.937 5.534 1.00 92.12 96 GLY A N 1
ATOM 755 C CA . GLY A 1 96 ? 0.066 -5.587 5.598 1.00 92.12 96 GLY A CA 1
ATOM 756 C C . GLY A 1 96 ? 0.368 -6.377 4.327 1.00 92.12 96 GLY A C 1
ATOM 757 O O . GLY A 1 96 ? 1.407 -6.150 3.716 1.00 92.12 96 GLY A O 1
ATOM 758 N N . ALA A 1 97 ? -0.581 -7.200 3.872 1.00 93.31 97 ALA A N 1
ATOM 759 C CA . ALA A 1 97 ? -0.453 -7.925 2.606 1.00 93.31 97 ALA A CA 1
ATOM 760 C C . ALA A 1 97 ? -0.334 -6.970 1.405 1.00 93.31 97 ALA A C 1
ATOM 762 O O . ALA A 1 97 ? 0.566 -7.112 0.586 1.00 93.31 97 ALA A O 1
ATOM 763 N N . LEU A 1 98 ? -1.169 -5.923 1.343 1.00 91.88 98 LEU A N 1
ATOM 764 C CA . LEU A 1 98 ? -1.073 -4.917 0.279 1.00 91.88 98 LEU A CA 1
ATOM 765 C C . LEU A 1 98 ? 0.289 -4.206 0.272 1.00 91.88 98 LEU A C 1
ATOM 767 O O . LEU A 1 98 ? 0.810 -3.882 -0.793 1.00 91.88 98 LEU A O 1
ATOM 771 N N . LYS A 1 99 ? 0.858 -3.925 1.449 1.00 93.69 99 LYS A N 1
ATOM 772 C CA . LYS A 1 99 ? 2.196 -3.338 1.569 1.00 93.69 99 LYS A CA 1
ATOM 773 C C . LYS A 1 99 ? 3.246 -4.272 0.965 1.00 93.69 99 LYS A C 1
ATOM 775 O O . LYS A 1 99 ? 4.072 -3.788 0.201 1.00 93.69 99 LYS A O 1
ATOM 780 N N . GLU A 1 100 ? 3.204 -5.559 1.303 1.00 93.12 100 GLU A N 1
ATOM 781 C CA . GLU A 1 100 ? 4.112 -6.575 0.752 1.00 93.12 100 GLU A CA 1
ATOM 782 C C . GLU A 1 100 ? 3.981 -6.663 -0.774 1.00 93.12 100 GLU A C 1
ATOM 784 O O . GLU A 1 100 ? 4.984 -6.527 -1.467 1.00 93.12 100 GLU A O 1
ATOM 789 N N . ASP A 1 101 ? 2.759 -6.719 -1.312 1.00 90.94 101 ASP A N 1
ATOM 790 C CA . ASP A 1 101 ? 2.526 -6.721 -2.764 1.00 90.94 101 ASP A CA 1
ATOM 791 C C . ASP A 1 101 ? 3.109 -5.469 -3.457 1.00 90.94 101 ASP A C 1
ATOM 793 O O . ASP A 1 101 ? 3.648 -5.541 -4.565 1.00 90.94 101 ASP A O 1
ATOM 797 N N . CYS A 1 102 ? 3.002 -4.295 -2.820 1.00 89.31 102 CYS A N 1
ATOM 798 C CA . CYS A 1 102 ? 3.583 -3.053 -3.341 1.00 89.31 102 CYS A CA 1
ATOM 799 C C . CYS A 1 102 ? 5.114 -3.071 -3.305 1.00 89.31 102 CYS A C 1
ATOM 801 O O . CYS A 1 102 ? 5.739 -2.558 -4.239 1.00 89.31 102 CYS A O 1
ATOM 803 N N . ASP A 1 103 ? 5.696 -3.605 -2.229 1.00 89.75 103 ASP A N 1
ATOM 804 C CA . ASP A 1 103 ? 7.143 -3.753 -2.054 1.00 89.75 103 ASP A CA 1
ATOM 805 C C . ASP A 1 103 ? 7.701 -4.711 -3.118 1.00 89.75 103 ASP A C 1
ATOM 807 O O . ASP A 1 103 ? 8.595 -4.324 -3.873 1.00 89.75 103 ASP A O 1
ATOM 811 N N . ASP A 1 104 ? 7.095 -5.887 -3.290 1.00 89.88 104 ASP A N 1
ATOM 812 C CA . ASP A 1 104 ? 7.492 -6.882 -4.295 1.00 89.88 104 ASP A CA 1
ATOM 813 C C . ASP A 1 104 ? 7.395 -6.324 -5.724 1.00 89.88 104 ASP A C 1
ATOM 815 O O . ASP A 1 104 ? 8.290 -6.515 -6.556 1.00 89.88 104 ASP A O 1
ATOM 819 N N . LEU A 1 105 ? 6.328 -5.572 -6.018 1.00 87.50 105 LEU A N 1
ATOM 820 C CA . LEU A 1 105 ? 6.173 -4.899 -7.306 1.00 87.50 105 LEU A CA 1
ATOM 821 C C . LEU A 1 105 ? 7.241 -3.813 -7.522 1.00 87.50 105 LEU A C 1
ATOM 823 O O . LEU A 1 105 ? 7.683 -3.612 -8.657 1.00 87.50 105 LEU A O 1
ATOM 827 N N . ALA A 1 106 ? 7.643 -3.100 -6.465 1.00 85.38 106 ALA A N 1
ATOM 828 C CA . ALA A 1 106 ? 8.673 -2.067 -6.541 1.00 85.38 106 ALA A CA 1
ATOM 829 C C . ALA A 1 106 ? 10.069 -2.661 -6.755 1.00 85.38 106 ALA A C 1
ATOM 831 O O . ALA A 1 106 ? 10.813 -2.150 -7.593 1.00 85.38 106 ALA A O 1
ATOM 832 N N . GLU A 1 107 ? 10.421 -3.684 -5.973 1.00 83.38 107 GLU A N 1
ATOM 833 C CA . GLU A 1 107 ? 11.770 -4.251 -5.904 1.00 83.38 107 GLU A CA 1
ATOM 834 C C . GLU A 1 107 ? 12.063 -5.234 -7.034 1.00 83.38 107 GLU A C 1
ATOM 836 O O . GLU A 1 107 ? 13.175 -5.222 -7.554 1.00 83.38 107 GLU A O 1
ATOM 841 N N . GLY A 1 108 ? 11.084 -6.048 -7.432 1.00 78.69 108 GLY A N 1
ATOM 842 C CA . GLY A 1 108 ? 11.228 -6.965 -8.559 1.00 78.69 108 GLY A CA 1
ATOM 843 C C . GLY A 1 108 ? 10.775 -6.309 -9.855 1.00 78.69 108 GLY A C 1
ATOM 844 O O . GLY A 1 108 ? 11.566 -5.751 -10.612 1.00 78.69 108 GLY A O 1
ATOM 845 N N . GLY A 1 109 ? 9.461 -6.331 -10.093 1.00 79.19 109 GLY A N 1
ATOM 846 C CA . GLY A 1 109 ? 8.895 -6.054 -11.414 1.00 79.19 109 GLY A CA 1
ATOM 847 C C . GLY A 1 109 ? 9.300 -4.698 -11.993 1.00 79.19 109 GLY A C 1
ATOM 848 O O . GLY A 1 109 ? 9.833 -4.622 -13.097 1.00 79.19 109 GLY A O 1
ATOM 849 N N . ILE A 1 110 ? 9.058 -3.610 -11.262 1.00 84.19 110 ILE A N 1
ATOM 850 C CA . ILE A 1 110 ? 9.328 -2.262 -11.774 1.00 84.19 110 ILE A CA 1
ATOM 851 C C . ILE A 1 110 ? 10.832 -1.998 -11.906 1.00 84.19 110 ILE A C 1
ATOM 853 O O . ILE A 1 110 ? 11.245 -1.345 -12.867 1.00 84.19 110 ILE A O 1
ATOM 857 N N . LEU A 1 111 ? 11.643 -2.463 -10.954 1.00 82.44 111 LEU A N 1
ATOM 858 C CA . LEU A 1 111 ? 13.087 -2.247 -10.983 1.00 82.44 111 LEU A CA 1
ATOM 859 C C . LEU A 1 111 ? 13.723 -2.950 -12.187 1.00 82.44 111 LEU A C 1
ATOM 861 O O . LEU A 1 111 ? 14.482 -2.307 -12.913 1.00 82.44 111 LEU A O 1
ATOM 865 N N . ASP A 1 112 ? 13.356 -4.209 -12.425 1.00 87.06 112 ASP A N 1
ATOM 866 C CA . ASP A 1 112 ? 13.842 -5.007 -13.553 1.00 87.06 112 ASP A CA 1
ATOM 867 C C . ASP A 1 112 ? 13.474 -4.338 -14.886 1.00 87.06 112 ASP A C 1
ATOM 869 O O . ASP A 1 112 ? 14.337 -4.095 -15.731 1.00 87.06 112 ASP A O 1
ATOM 873 N N . PHE A 1 113 ? 12.216 -3.904 -15.037 1.00 82.94 113 PHE A N 1
ATOM 874 C CA . PHE A 1 113 ? 11.783 -3.175 -16.234 1.00 82.94 113 PHE A CA 1
ATOM 875 C C . PHE A 1 113 ? 12.517 -1.842 -16.430 1.00 82.94 113 PHE A C 1
ATOM 877 O O . PHE A 1 113 ? 12.809 -1.470 -17.568 1.00 82.94 113 PHE A O 1
ATOM 884 N N . CYS A 1 114 ? 12.808 -1.100 -15.356 1.00 81.31 114 CYS A N 1
ATOM 885 C CA . CYS A 1 114 ? 13.599 0.127 -15.452 1.00 81.31 114 CYS A CA 1
ATOM 886 C C . CYS A 1 114 ? 15.025 -0.160 -15.934 1.00 81.31 114 C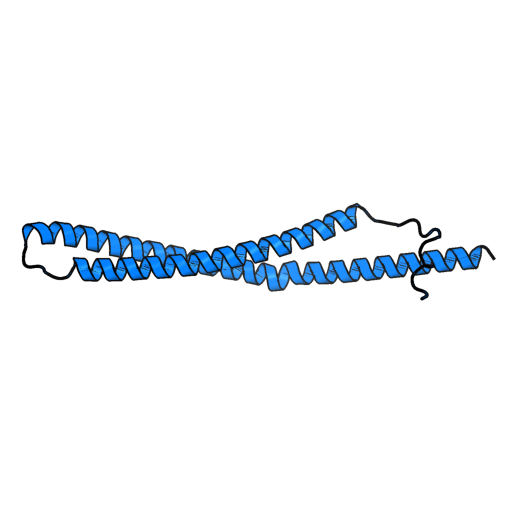YS A C 1
ATOM 888 O O . CYS A 1 114 ? 15.516 0.563 -16.798 1.00 81.31 114 CYS A O 1
ATOM 890 N N . GLN A 1 115 ? 15.671 -1.204 -15.409 1.00 86.44 115 GLN A N 1
ATOM 891 C CA . GLN A 1 115 ? 17.029 -1.579 -15.812 1.00 86.44 115 GLN A CA 1
ATOM 892 C C . GLN A 1 115 ? 17.083 -1.983 -17.288 1.00 86.44 115 GLN A C 1
ATOM 894 O O . GLN A 1 115 ? 17.946 -1.499 -18.022 1.00 86.44 115 GLN A O 1
ATOM 899 N N . ASP A 1 116 ? 16.134 -2.799 -17.744 1.00 86.12 116 ASP A N 1
ATOM 900 C CA . ASP A 1 116 ? 16.042 -3.202 -19.149 1.00 86.12 116 ASP A CA 1
ATOM 901 C C . ASP A 1 116 ? 15.787 -1.999 -20.068 1.00 86.12 116 ASP A C 1
ATOM 903 O O . ASP A 1 116 ? 16.393 -1.881 -21.137 1.00 86.12 116 ASP A O 1
ATOM 907 N N . ALA A 1 117 ? 14.926 -1.067 -19.649 1.00 81.50 117 ALA A N 1
ATOM 908 C CA . ALA A 1 117 ? 14.645 0.142 -20.416 1.00 81.50 117 ALA A CA 1
ATOM 909 C C . ALA A 1 117 ? 15.870 1.074 -20.506 1.00 81.50 117 ALA A C 1
ATOM 911 O O . ALA A 1 117 ? 16.148 1.614 -21.578 1.00 81.50 117 ALA A O 1
ATOM 912 N N . GLU A 1 118 ? 16.640 1.225 -19.424 1.00 83.12 118 GLU A N 1
ATOM 913 C CA . GLU A 1 118 ? 17.893 1.996 -19.415 1.00 83.12 118 GLU A CA 1
ATOM 914 C C . GLU A 1 118 ? 18.967 1.358 -20.312 1.00 83.12 118 GLU A C 1
ATOM 916 O O . GLU A 1 118 ? 19.668 2.059 -21.055 1.00 83.12 118 GLU A O 1
ATOM 921 N N . GLN A 1 119 ? 19.077 0.026 -20.301 1.00 86.50 119 GLN A N 1
ATOM 922 C CA . GLN A 1 119 ? 19.984 -0.707 -21.189 1.00 86.50 119 GLN A CA 1
ATOM 923 C C . GLN A 1 119 ? 19.580 -0.557 -22.660 1.00 86.50 119 GLN A C 1
ATOM 925 O O . GLN A 1 119 ? 20.437 -0.299 -23.511 1.00 86.50 119 GLN A O 1
ATOM 930 N N . ALA A 1 120 ? 18.284 -0.672 -22.962 1.00 83.06 120 ALA A N 1
ATOM 931 C CA . ALA A 1 120 ? 17.755 -0.485 -24.308 1.00 83.06 120 ALA A CA 1
ATOM 932 C C . ALA A 1 120 ? 18.018 0.935 -24.832 1.00 83.06 120 ALA A C 1
ATOM 934 O O . ALA A 1 120 ? 18.458 1.094 -25.973 1.00 83.06 120 ALA A O 1
ATOM 935 N N . GLU A 1 121 ? 17.825 1.958 -23.994 1.00 80.81 121 GLU A N 1
ATOM 936 C CA . GLU A 1 121 ? 18.120 3.345 -24.366 1.00 80.81 121 GLU A CA 1
ATOM 937 C C . GLU A 1 121 ? 19.618 3.554 -24.615 1.00 80.81 121 GLU A C 1
ATOM 939 O O . GLU A 1 121 ? 20.010 4.138 -25.628 1.00 80.81 121 GLU A O 1
ATOM 944 N N . THR A 1 122 ? 20.473 2.994 -23.756 1.00 84.88 122 THR A N 1
ATOM 945 C CA . THR A 1 122 ? 21.933 3.046 -23.930 1.00 84.88 122 THR A CA 1
ATOM 946 C C . THR A 1 122 ? 22.361 2.415 -25.259 1.00 84.88 122 THR A C 1
ATOM 948 O O . THR A 1 122 ? 23.150 2.998 -26.008 1.00 84.88 122 THR A O 1
ATOM 951 N N . ALA A 1 123 ? 21.808 1.245 -25.596 1.00 84.88 123 ALA A N 1
ATOM 952 C CA . ALA A 1 123 ? 22.089 0.562 -26.856 1.00 84.88 123 ALA A CA 1
ATOM 953 C C . ALA A 1 123 ? 21.591 1.359 -28.074 1.00 84.88 123 ALA A C 1
ATOM 955 O O . ALA A 1 123 ? 22.290 1.438 -29.088 1.00 84.88 123 ALA A O 1
ATOM 956 N N . ARG A 1 124 ? 20.411 1.987 -27.974 1.00 82.81 124 ARG A N 1
ATOM 957 C CA . ARG A 1 124 ? 19.840 2.832 -29.032 1.00 82.81 124 ARG A CA 1
ATOM 958 C C . ARG A 1 124 ? 20.727 4.041 -29.323 1.00 82.81 124 ARG A C 1
ATOM 960 O O . ARG A 1 124 ? 21.003 4.320 -30.492 1.00 82.81 124 ARG A O 1
ATOM 967 N N . VAL A 1 125 ? 21.200 4.726 -28.280 1.00 81.88 125 VAL A N 1
ATOM 968 C CA . VAL A 1 125 ? 22.121 5.867 -28.406 1.00 81.88 125 VAL A CA 1
ATOM 969 C C . VAL A 1 125 ? 23.429 5.429 -29.069 1.00 81.88 125 VAL A C 1
ATOM 971 O O . VAL A 1 125 ? 23.816 6.012 -30.083 1.00 81.88 125 VAL A O 1
ATOM 974 N N . ALA A 1 126 ? 24.052 4.347 -28.589 1.00 83.88 126 ALA A N 1
ATOM 975 C CA . ALA A 1 126 ? 25.297 3.828 -29.162 1.00 83.88 126 ALA A CA 1
ATOM 976 C C . ALA A 1 126 ? 25.148 3.422 -30.643 1.00 83.88 126 ALA A C 1
ATOM 978 O O . ALA A 1 126 ? 26.024 3.692 -31.471 1.00 83.88 126 ALA A O 1
ATOM 979 N N . TYR A 1 127 ? 24.018 2.807 -31.009 1.00 83.44 127 TYR A N 1
ATOM 980 C CA . TYR A 1 127 ? 23.714 2.468 -32.399 1.00 83.44 127 TYR A CA 1
ATOM 981 C C . TYR A 1 127 ? 23.545 3.718 -33.274 1.00 83.44 127 TYR A C 1
ATOM 983 O O . TYR A 1 127 ? 24.096 3.780 -34.377 1.00 83.44 127 TYR A O 1
ATOM 991 N N . ALA A 1 128 ? 22.822 4.732 -32.790 1.00 80.75 128 ALA A N 1
ATOM 992 C CA . ALA A 1 128 ? 22.634 5.989 -33.510 1.00 80.75 128 ALA A CA 1
ATOM 993 C C . ALA A 1 128 ? 23.969 6.715 -33.758 1.00 80.75 128 ALA A C 1
ATOM 995 O O . ALA A 1 128 ? 24.204 7.211 -34.865 1.00 80.75 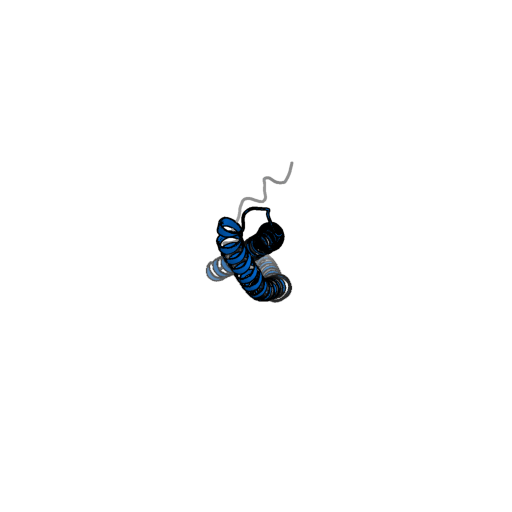128 ALA A O 1
ATOM 996 N N . GLU A 1 129 ? 24.866 6.724 -32.768 1.00 82.75 129 GLU A N 1
ATOM 997 C CA . GLU A 1 129 ? 26.220 7.277 -32.890 1.00 82.75 129 GLU A CA 1
ATOM 998 C C . GLU A 1 129 ? 27.063 6.515 -33.921 1.00 82.75 129 GLU A C 1
ATOM 1000 O O . GLU A 1 129 ? 27.681 7.129 -34.797 1.00 82.75 129 GLU A O 1
ATOM 1005 N N . SER A 1 130 ? 27.039 5.178 -33.877 1.00 84.69 130 SER A N 1
ATOM 1006 C CA . SER A 1 130 ? 27.747 4.326 -34.840 1.00 84.69 130 SER A CA 1
ATOM 1007 C C . SER A 1 130 ? 27.247 4.535 -36.276 1.00 84.69 130 SER A C 1
ATOM 1009 O O . SER A 1 130 ? 28.045 4.687 -37.206 1.00 84.69 130 SER A O 1
ATOM 1011 N N . LEU A 1 131 ? 25.927 4.632 -36.468 1.00 84.00 131 LEU A N 1
ATOM 1012 C CA . LEU A 1 131 ? 25.315 4.905 -37.770 1.00 84.00 131 LEU A CA 1
ATOM 1013 C C . LEU A 1 131 ? 25.717 6.286 -38.310 1.00 84.00 131 LEU A C 1
ATOM 1015 O O . LEU A 1 131 ? 26.012 6.428 -39.500 1.00 84.00 131 LEU A O 1
ATOM 1019 N N . ALA A 1 132 ? 25.733 7.306 -37.447 1.00 82.25 132 ALA A N 1
ATOM 1020 C CA . ALA A 1 132 ? 26.159 8.654 -37.813 1.00 82.25 132 ALA A CA 1
ATOM 1021 C C . ALA A 1 132 ? 27.643 8.696 -38.211 1.00 82.25 132 ALA A C 1
ATOM 1023 O O . ALA A 1 132 ? 27.998 9.372 -39.180 1.00 82.25 132 ALA A O 1
ATOM 1024 N N . TYR A 1 133 ? 28.498 7.949 -37.505 1.00 83.56 133 TYR A N 1
ATOM 1025 C CA . TYR A 1 133 ? 29.911 7.798 -37.849 1.00 83.56 133 TYR A CA 1
ATOM 1026 C C . TYR A 1 133 ? 30.094 7.140 -39.221 1.00 83.56 133 TYR A C 1
ATOM 1028 O O . TYR A 1 133 ? 30.780 7.706 -40.072 1.00 83.56 133 TYR A O 1
ATOM 1036 N N . MET A 1 134 ? 29.425 6.007 -39.473 1.00 82.31 134 MET A N 1
ATOM 1037 C CA . MET A 1 134 ? 29.521 5.308 -40.760 1.00 82.31 134 MET A CA 1
ATOM 1038 C C . MET A 1 134 ? 29.133 6.212 -41.930 1.00 82.31 134 MET A C 1
ATOM 1040 O O . MET A 1 134 ? 29.905 6.317 -42.881 1.00 82.31 134 MET A O 1
ATOM 1044 N N . LYS A 1 135 ? 28.002 6.928 -41.824 1.00 81.44 135 LYS A N 1
ATOM 1045 C CA . LYS A 1 135 ? 27.554 7.880 -42.856 1.00 81.44 135 LYS A CA 1
ATOM 1046 C C . LYS A 1 135 ? 28.623 8.924 -43.180 1.00 81.44 135 LYS A C 1
ATOM 1048 O O . LYS A 1 135 ? 28.943 9.110 -44.350 1.00 81.44 135 LYS A O 1
ATOM 1053 N N . LYS A 1 136 ? 29.231 9.530 -42.153 1.00 80.81 136 LYS A N 1
ATOM 1054 C CA . LYS A 1 136 ? 30.315 10.514 -42.323 1.00 80.81 136 LYS A CA 1
ATOM 1055 C C . LYS A 1 136 ? 31.554 9.930 -43.003 1.00 80.81 136 LYS A C 1
ATOM 1057 O O . LYS A 1 136 ? 32.247 10.651 -43.710 1.00 80.81 136 LYS A O 1
ATOM 1062 N N . THR A 1 137 ? 31.858 8.652 -42.783 1.00 78.88 137 THR A N 1
ATOM 1063 C CA . THR A 1 137 ? 33.028 7.995 -43.391 1.00 78.88 137 THR A CA 1
ATOM 1064 C C . THR A 1 137 ? 32.795 7.489 -44.814 1.00 78.88 137 THR A C 1
ATOM 1066 O O . THR A 1 137 ? 33.761 7.355 -45.550 1.00 78.88 137 THR A O 1
ATOM 1069 N N . THR A 1 138 ? 31.548 7.226 -45.215 1.00 72.69 138 THR A N 1
ATOM 1070 C CA . THR A 1 138 ? 31.189 6.798 -46.584 1.00 72.69 138 THR A CA 1
ATOM 1071 C C . THR A 1 138 ? 30.987 7.948 -47.575 1.00 72.69 138 THR A C 1
ATOM 1073 O O . THR A 1 138 ? 30.887 7.695 -48.770 1.00 72.69 138 THR A O 1
ATOM 1076 N N . GLU A 1 139 ? 30.895 9.192 -47.097 1.00 59.22 139 GLU A N 1
ATOM 1077 C CA . GLU A 1 139 ? 30.734 10.401 -47.926 1.00 59.22 139 GLU A CA 1
ATOM 1078 C C . GLU A 1 139 ? 32.072 11.110 -48.249 1.00 59.22 139 GLU A C 1
ATOM 1080 O O . GLU A 1 139 ? 32.061 12.146 -48.914 1.00 59.22 139 GLU A O 1
ATOM 1085 N N . ASN A 1 140 ? 33.211 10.546 -47.816 1.00 46.84 140 ASN A N 1
ATOM 1086 C CA . ASN A 1 140 ? 34.579 10.960 -48.180 1.00 46.84 140 ASN A CA 1
ATOM 1087 C C . ASN A 1 140 ? 35.209 9.970 -49.166 1.00 46.84 140 ASN A C 1
ATOM 1089 O O . ASN A 1 140 ? 36.022 10.425 -50.001 1.00 46.84 140 ASN A O 1
#

Foldseek 3Di:
DPPPPPPDDDLPPPPPVVLVVVLVVLVVVLVVLVVVLVVLVVLLVVLLVLLVVLQVQLVVLCPDDPDPVVNVVSNVSSVVSNVSSVVSVVVSVVSVVVSVVSVCCNPPVSVVVNVVSVVVVVVVVVVSVVVVVVVVVVVD